Protein AF-A0A0E3QLU7-F1 (afdb_monomer)

Sequence (91 aa):
MSLLTADFQVFEKKLSSVIDSARSLEEIEAWIRSQQGVESVQLADYLMKSNPPQREFFVEFCMQDGSKIKKVINIFELGNQQFKFHELRDE

Structure (mmCIF, N/CA/C/O backbone):
data_AF-A0A0E3QLU7-F1
#
_entry.id   AF-A0A0E3QLU7-F1
#
loop_
_atom_site.group_PDB
_atom_site.id
_atom_site.type_symbol
_atom_site.label_atom_id
_atom_site.label_alt_id
_atom_site.label_comp_id
_atom_site.label_asym_id
_atom_site.label_entity_id
_atom_site.label_seq_id
_atom_site.pdbx_PDB_ins_code
_atom_site.Cartn_x
_atom_site.Cartn_y
_atom_site.Cartn_z
_atom_site.occupancy
_atom_site.B_iso_or_equiv
_atom_site.auth_seq_id
_atom_site.auth_comp_id
_atom_site.auth_asym_id
_atom_site.auth_atom_id
_atom_site.pdbx_PDB_model_num
ATOM 1 N N . MET A 1 1 ? -24.930 7.228 4.885 1.00 36.75 1 MET A N 1
ATOM 2 C CA . MET A 1 1 ? -23.573 7.217 4.303 1.00 36.75 1 MET A CA 1
ATOM 3 C C . MET A 1 1 ? -22.624 6.954 5.455 1.00 36.75 1 MET A C 1
ATOM 5 O O . MET A 1 1 ? -22.520 7.809 6.323 1.00 36.75 1 MET A O 1
ATOM 9 N N . SER A 1 2 ? -22.083 5.740 5.556 1.00 35.84 2 SER A N 1
ATOM 10 C CA . SER A 1 2 ? -21.147 5.392 6.631 1.00 35.84 2 SER A CA 1
ATOM 11 C C . SER A 1 2 ? -19.886 6.243 6.472 1.00 35.84 2 SER A C 1
ATOM 13 O O . SER A 1 2 ? -19.382 6.347 5.354 1.00 35.84 2 SER A O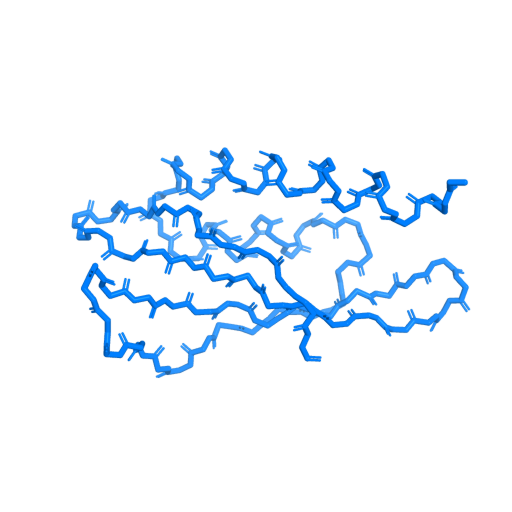 1
ATOM 15 N N . LEU A 1 3 ? -19.407 6.861 7.555 1.00 48.00 3 LEU A N 1
ATOM 16 C CA . LEU A 1 3 ? -18.178 7.672 7.576 1.00 48.00 3 LEU A CA 1
ATOM 17 C C . LEU A 1 3 ? -17.009 6.923 6.902 1.00 48.00 3 LEU A C 1
ATOM 19 O O . LEU A 1 3 ? -16.316 7.480 6.057 1.00 48.00 3 LEU A O 1
ATOM 23 N N . LEU A 1 4 ? -16.948 5.605 7.115 1.00 58.09 4 LEU A N 1
ATOM 24 C CA . LEU A 1 4 ? -15.958 4.686 6.550 1.00 58.09 4 LEU A CA 1
ATOM 25 C C . LEU A 1 4 ? -15.818 4.771 5.022 1.00 58.09 4 LEU A C 1
ATOM 27 O O . LEU A 1 4 ? -14.708 4.794 4.503 1.00 58.09 4 LEU A O 1
ATOM 31 N N . THR A 1 5 ? -16.920 4.824 4.268 1.00 58.88 5 THR A N 1
ATOM 32 C CA . THR A 1 5 ? -16.845 4.787 2.796 1.00 58.88 5 THR A CA 1
ATOM 33 C C . THR A 1 5 ? -16.274 6.086 2.227 1.00 58.88 5 THR A C 1
ATOM 35 O O . THR A 1 5 ? -15.554 6.058 1.231 1.00 58.88 5 THR A O 1
ATOM 38 N N . ALA A 1 6 ? -16.574 7.221 2.864 1.00 60.09 6 ALA A N 1
ATOM 39 C CA . ALA A 1 6 ? -16.035 8.517 2.466 1.00 60.09 6 ALA A CA 1
ATOM 40 C C . ALA A 1 6 ? -14.543 8.634 2.824 1.00 60.09 6 ALA A C 1
ATOM 42 O O . ALA A 1 6 ? -13.760 9.118 2.006 1.00 60.09 6 ALA A O 1
ATOM 43 N N . ASP A 1 7 ? -14.144 8.127 3.994 1.00 76.75 7 ASP A N 1
ATOM 44 C CA . ASP A 1 7 ? -12.748 8.122 4.441 1.00 76.75 7 ASP A CA 1
ATOM 45 C C . ASP A 1 7 ? -11.857 7.257 3.535 1.00 76.75 7 ASP A C 1
ATOM 47 O O . ASP A 1 7 ? -10.790 7.708 3.108 1.00 76.75 7 ASP A O 1
ATOM 51 N N . PHE A 1 8 ? -12.321 6.067 3.131 1.00 82.94 8 PHE A N 1
ATOM 52 C CA . PHE A 1 8 ? -11.554 5.208 2.222 1.00 82.94 8 PHE A CA 1
ATOM 53 C C . PHE A 1 8 ? -11.454 5.760 0.798 1.00 82.94 8 PHE A C 1
ATOM 55 O O . PHE A 1 8 ? -10.399 5.635 0.189 1.00 82.94 8 PHE A O 1
ATOM 62 N N . GLN A 1 9 ? -12.482 6.435 0.275 1.00 85.19 9 GLN A N 1
ATOM 63 C CA . GLN A 1 9 ? -12.381 7.093 -1.036 1.00 85.19 9 GLN A CA 1
ATOM 64 C C . GLN A 1 9 ? -11.358 8.238 -1.037 1.00 85.19 9 GLN A C 1
ATOM 66 O O . GLN A 1 9 ? -10.669 8.468 -2.033 1.00 85.19 9 GLN A O 1
ATOM 71 N N . VAL A 1 10 ? -11.256 8.987 0.066 1.00 88.44 10 VAL A N 1
ATOM 72 C CA . VAL A 1 10 ? -10.240 10.039 0.216 1.00 88.44 10 VAL A CA 1
ATOM 73 C C . VAL A 1 10 ? -8.851 9.424 0.362 1.00 88.44 10 VAL A C 1
ATOM 75 O O . VAL A 1 10 ? -7.907 9.911 -0.265 1.00 88.44 10 VAL A O 1
ATOM 78 N N . PHE A 1 11 ? -8.727 8.359 1.156 1.00 89.00 11 PHE A N 1
ATOM 79 C CA . PHE A 1 11 ? -7.493 7.591 1.281 1.00 89.00 11 PHE A CA 1
ATOM 80 C C . PHE A 1 11 ? -7.033 7.063 -0.082 1.00 89.00 11 PHE A C 1
ATOM 82 O O . PHE A 1 11 ? -5.902 7.330 -0.468 1.00 89.00 11 PHE A O 1
ATOM 89 N N . GLU A 1 12 ? -7.914 6.421 -0.849 1.00 92.00 12 GLU A N 1
ATOM 90 C CA . GLU A 1 12 ? -7.619 5.850 -2.167 1.00 92.00 12 GLU A CA 1
ATOM 91 C C . GLU A 1 12 ? -7.126 6.913 -3.158 1.00 92.00 12 GLU A C 1
ATOM 93 O O . GLU A 1 12 ? -6.107 6.728 -3.822 1.00 92.00 12 GLU A O 1
ATOM 98 N N . LYS A 1 13 ? -7.779 8.082 -3.204 1.00 91.25 13 LYS A N 1
ATOM 99 C CA . LYS A 1 13 ? -7.336 9.197 -4.058 1.00 91.25 13 LYS A CA 1
ATOM 100 C C . LYS A 1 13 ? -5.936 9.693 -3.699 1.00 91.25 13 LYS A C 1
ATOM 102 O O . LYS A 1 13 ? -5.134 9.963 -4.591 1.00 91.25 13 LYS A O 1
ATOM 107 N N . LYS A 1 14 ? -5.637 9.836 -2.403 1.00 93.88 14 LYS A N 1
ATOM 108 C CA . LYS A 1 14 ? -4.303 10.254 -1.941 1.00 93.88 14 LYS A CA 1
ATOM 109 C C . LYS A 1 14 ? -3.263 9.174 -2.221 1.00 93.88 14 LYS A C 1
ATOM 111 O O . LYS A 1 14 ? -2.187 9.490 -2.717 1.00 93.88 14 LYS A O 1
ATOM 116 N N . LEU A 1 15 ? -3.615 7.921 -1.951 1.00 94.75 15 LEU A N 1
ATOM 117 C CA . LEU A 1 15 ? -2.782 6.751 -2.179 1.00 94.75 15 LEU A CA 1
ATOM 118 C C . LEU A 1 15 ? -2.385 6.641 -3.654 1.00 94.75 15 LEU A C 1
ATOM 120 O O . LEU A 1 15 ? -1.203 6.490 -3.944 1.00 94.75 15 LEU A O 1
ATOM 124 N N . SER A 1 16 ? -3.335 6.808 -4.579 1.00 95.25 16 SER A N 1
ATOM 125 C CA . SER A 1 16 ? -3.051 6.819 -6.018 1.00 95.25 16 SER A CA 1
ATOM 126 C C . SER A 1 16 ? -2.018 7.881 -6.389 1.00 95.25 16 SER A C 1
ATOM 128 O O . SER A 1 16 ? -1.042 7.567 -7.062 1.00 95.25 16 SER A O 1
ATOM 130 N N . SER A 1 17 ? -2.170 9.113 -5.893 1.00 94.81 17 SER A N 1
ATOM 131 C CA . SER A 1 17 ? -1.202 10.183 -6.163 1.00 94.81 17 SER A CA 1
ATOM 132 C C . SER A 1 17 ? 0.182 9.904 -5.569 1.00 94.81 17 SER A C 1
ATOM 134 O O . SER A 1 17 ? 1.188 10.309 -6.150 1.00 94.81 17 SER A O 1
ATOM 136 N N . VAL A 1 18 ? 0.247 9.265 -4.400 1.00 95.50 18 VAL A N 1
ATOM 137 C CA . VAL A 1 18 ? 1.518 8.923 -3.753 1.00 95.50 18 VAL A CA 1
ATOM 138 C C . VAL A 1 18 ? 2.223 7.818 -4.519 1.00 95.50 18 VAL A C 1
ATOM 140 O O . VAL A 1 18 ? 3.390 7.984 -4.847 1.00 95.50 18 VAL A O 1
ATOM 143 N N . ILE A 1 19 ? 1.520 6.739 -4.868 1.00 95.88 19 ILE A N 1
ATOM 144 C CA . ILE A 1 19 ? 2.097 5.621 -5.624 1.00 95.88 19 ILE A CA 1
ATOM 145 C C . ILE A 1 19 ? 2.635 6.100 -6.971 1.00 95.88 19 ILE A C 1
ATOM 147 O O . ILE A 1 19 ? 3.771 5.787 -7.309 1.00 95.88 19 ILE A O 1
ATOM 151 N N . ASP A 1 20 ? 1.864 6.911 -7.696 1.00 93.00 20 ASP A N 1
ATOM 152 C CA . ASP A 1 20 ? 2.251 7.402 -9.022 1.00 93.00 20 ASP A CA 1
ATOM 153 C C . ASP A 1 20 ? 3.482 8.338 -8.985 1.00 93.00 20 ASP A C 1
ATOM 155 O O . ASP A 1 20 ? 4.095 8.600 -10.021 1.00 93.00 20 ASP A O 1
ATOM 159 N N . SER A 1 21 ? 3.855 8.855 -7.806 1.00 93.88 21 SER A N 1
ATOM 160 C CA . SER A 1 21 ? 5.016 9.741 -7.610 1.00 93.88 21 SER A CA 1
ATOM 161 C C . SER A 1 21 ? 6.156 9.128 -6.787 1.00 93.88 21 SER A C 1
ATOM 163 O O . SER A 1 21 ? 7.234 9.727 -6.704 1.00 93.88 21 SER A O 1
ATOM 165 N N . ALA A 1 22 ? 5.939 7.953 -6.194 1.00 94.81 22 ALA A N 1
ATOM 166 C CA . ALA A 1 22 ? 6.915 7.274 -5.356 1.00 94.81 22 ALA A CA 1
ATOM 167 C C . ALA A 1 22 ? 8.088 6.741 -6.185 1.00 94.81 22 ALA A C 1
ATOM 169 O O . ALA A 1 22 ? 7.923 6.318 -7.328 1.00 94.81 22 ALA A O 1
ATOM 170 N N . ARG A 1 23 ? 9.284 6.733 -5.590 1.00 92.75 23 ARG A N 1
ATOM 171 C CA . ARG A 1 23 ? 10.524 6.241 -6.211 1.00 92.75 23 ARG A CA 1
ATOM 172 C C . ARG A 1 23 ? 10.977 4.908 -5.627 1.00 92.75 23 ARG A C 1
ATOM 174 O O . ARG A 1 23 ? 11.898 4.284 -6.155 1.00 92.75 23 ARG A O 1
ATOM 181 N N . SER A 1 24 ? 10.343 4.441 -4.556 1.00 94.19 24 SER A N 1
ATOM 182 C CA . SER A 1 24 ? 10.564 3.104 -4.012 1.00 94.19 24 SER A CA 1
ATOM 183 C C . SER A 1 24 ? 9.319 2.544 -3.326 1.00 94.19 24 SER A C 1
ATOM 185 O O . SER A 1 24 ? 8.415 3.275 -2.922 1.00 94.19 24 SER A O 1
ATOM 187 N N . LEU A 1 25 ? 9.302 1.220 -3.157 1.00 93.81 25 LEU A N 1
ATOM 188 C CA . LEU A 1 25 ? 8.288 0.533 -2.353 1.00 93.81 25 LEU A CA 1
ATOM 189 C C . LEU A 1 25 ? 8.340 0.980 -0.886 1.00 93.81 25 LEU A C 1
ATOM 191 O O . LEU A 1 25 ? 7.299 1.082 -0.247 1.00 93.81 25 LEU A O 1
ATOM 195 N N . GLU A 1 26 ? 9.532 1.303 -0.379 1.00 94.75 26 GLU A N 1
ATOM 196 C CA . GLU A 1 26 ? 9.735 1.809 0.983 1.00 94.75 26 GLU A CA 1
ATOM 197 C C . GLU A 1 26 ? 9.060 3.172 1.193 1.00 94.75 26 GLU A C 1
ATOM 199 O O . GLU A 1 26 ? 8.486 3.408 2.253 1.00 94.75 26 GLU A O 1
ATOM 204 N N . GLU A 1 27 ? 9.073 4.062 0.190 1.00 95.62 27 GLU A N 1
ATOM 205 C CA . GLU A 1 27 ? 8.355 5.343 0.262 1.00 95.62 27 GLU A CA 1
ATOM 206 C C . GLU A 1 27 ? 6.836 5.141 0.319 1.00 95.62 27 GLU A C 1
ATOM 208 O O . GLU A 1 27 ? 6.155 5.790 1.117 1.00 95.62 27 GLU A O 1
ATOM 213 N N . ILE A 1 28 ? 6.310 4.213 -0.488 1.00 96.00 28 ILE A N 1
ATOM 214 C CA . ILE A 1 28 ? 4.886 3.852 -0.472 1.00 96.00 28 ILE A CA 1
ATOM 215 C C . ILE A 1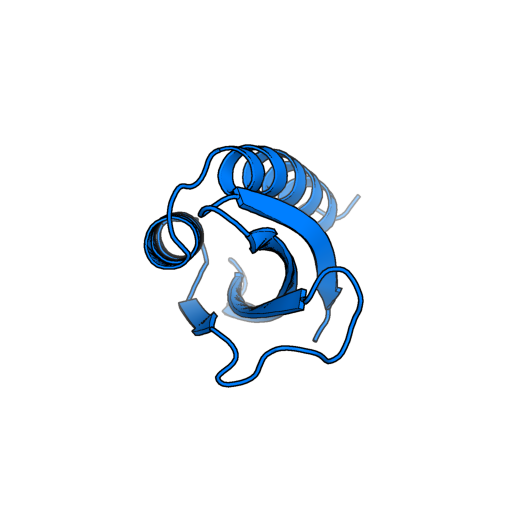 28 ? 4.519 3.273 0.899 1.00 96.00 28 ILE A C 1
ATOM 217 O O . ILE A 1 28 ? 3.554 3.717 1.521 1.00 96.00 28 ILE A O 1
ATOM 221 N N . GLU A 1 29 ? 5.312 2.327 1.405 1.00 96.69 29 GLU A N 1
ATOM 222 C CA . GLU A 1 29 ? 5.092 1.691 2.703 1.00 96.69 29 GLU A CA 1
ATOM 223 C C . GLU A 1 29 ? 5.118 2.705 3.850 1.00 96.69 29 GLU A C 1
ATOM 225 O O . GLU A 1 29 ? 4.214 2.722 4.688 1.00 96.69 29 GLU A O 1
ATOM 230 N N . ALA A 1 30 ? 6.128 3.579 3.878 1.00 96.50 30 ALA A N 1
ATOM 231 C CA . ALA A 1 30 ? 6.266 4.613 4.896 1.00 96.50 30 ALA A CA 1
ATOM 232 C C . ALA A 1 30 ? 5.066 5.568 4.886 1.00 96.50 30 ALA A C 1
ATOM 234 O O . ALA A 1 30 ? 4.537 5.910 5.948 1.00 96.50 30 ALA A O 1
ATOM 235 N N . TRP A 1 31 ? 4.589 5.955 3.698 1.00 96.12 31 TRP A N 1
ATOM 236 C CA . TRP A 1 31 ? 3.390 6.774 3.583 1.00 96.12 31 TRP A CA 1
ATOM 237 C C . TRP A 1 31 ? 2.154 6.056 4.130 1.00 96.12 31 TRP A C 1
ATOM 239 O O . TRP A 1 31 ? 1.440 6.650 4.942 1.00 96.12 31 TRP A O 1
ATOM 249 N N . ILE A 1 32 ? 1.922 4.790 3.761 1.00 95.69 32 ILE A N 1
ATOM 250 C CA . ILE A 1 32 ? 0.791 4.002 4.277 1.00 95.69 32 ILE A CA 1
ATOM 251 C C . ILE A 1 32 ? 0.863 3.925 5.808 1.00 95.69 32 ILE A C 1
ATOM 253 O O . ILE A 1 32 ? -0.111 4.259 6.478 1.00 95.69 32 ILE A O 1
ATOM 257 N N . ARG A 1 33 ? 2.024 3.575 6.378 1.00 95.44 33 ARG A N 1
ATOM 258 C CA . ARG A 1 33 ? 2.225 3.478 7.838 1.00 95.44 33 ARG A CA 1
ATOM 259 C C . ARG A 1 33 ? 1.980 4.793 8.578 1.00 95.44 33 ARG A C 1
ATOM 261 O O . ARG A 1 33 ? 1.613 4.768 9.746 1.00 95.44 33 ARG A O 1
ATOM 268 N N . SER A 1 34 ? 2.190 5.934 7.922 1.00 93.69 34 SER A N 1
ATOM 269 C CA . SER A 1 34 ? 1.933 7.254 8.514 1.00 93.69 34 SER A CA 1
ATOM 270 C C . SER A 1 34 ? 0.454 7.651 8.550 1.00 93.69 34 SER A C 1
ATOM 272 O O . SER A 1 34 ? 0.114 8.661 9.170 1.00 93.69 34 SER A O 1
ATOM 274 N N . GLN A 1 35 ? -0.433 6.896 7.890 1.00 91.62 35 GLN A N 1
ATOM 275 C CA . GLN A 1 35 ? -1.856 7.212 7.890 1.00 91.62 35 GLN A CA 1
ATOM 276 C C . GLN A 1 35 ? -2.489 6.867 9.240 1.00 91.62 35 GLN A C 1
ATOM 278 O O . GLN A 1 35 ? -2.185 5.854 9.871 1.00 91.62 35 GLN A O 1
ATOM 283 N N . GLN A 1 36 ? -3.401 7.728 9.687 1.00 87.94 36 GLN A N 1
ATOM 284 C CA . GLN A 1 36 ? -4.104 7.524 10.946 1.00 87.94 36 GLN A CA 1
ATOM 285 C C . GLN A 1 36 ? -4.921 6.228 10.903 1.00 87.94 36 GLN A C 1
ATOM 287 O O . GLN A 1 36 ? -5.635 5.962 9.939 1.00 87.94 36 GLN A O 1
ATOM 292 N N . GLY A 1 37 ? -4.834 5.450 11.980 1.00 88.06 37 GLY A N 1
ATOM 293 C CA . GLY A 1 37 ? -5.564 4.194 12.116 1.00 88.06 37 GLY A CA 1
ATOM 294 C C . GLY A 1 37 ? -4.871 2.999 11.469 1.00 88.06 37 GLY A C 1
ATOM 295 O O . GLY A 1 37 ? -5.354 1.895 11.657 1.00 88.06 37 GLY A O 1
ATOM 296 N N . VAL A 1 38 ? -3.745 3.159 10.765 1.00 92.25 38 VAL A N 1
ATOM 297 C CA . VAL A 1 38 ? -2.966 2.008 10.286 1.00 92.25 38 VAL A CA 1
ATOM 298 C C . VAL A 1 38 ? -2.243 1.353 11.461 1.00 92.25 38 VAL A C 1
ATOM 300 O O . VAL A 1 38 ? -1.423 1.979 12.129 1.00 92.25 38 VAL A O 1
ATOM 303 N N . GLU A 1 39 ? -2.556 0.085 11.712 1.00 93.44 39 GLU A N 1
ATOM 304 C CA . GLU A 1 39 ? -1.934 -0.727 12.760 1.00 93.44 39 GLU A CA 1
ATOM 305 C C . GLU A 1 39 ? -0.760 -1.538 12.202 1.00 93.44 39 GLU A C 1
ATOM 307 O O . GLU A 1 39 ? 0.302 -1.619 12.822 1.00 93.44 39 GLU A O 1
ATOM 312 N N . SER A 1 40 ? -0.920 -2.108 11.005 1.00 95.25 40 SER A N 1
ATOM 313 C CA . SER A 1 40 ? 0.143 -2.859 10.342 1.00 95.25 40 SER A CA 1
ATOM 314 C C . SER A 1 40 ? 0.117 -2.696 8.827 1.00 95.25 40 SER A C 1
ATOM 316 O O . SER A 1 40 ? -0.924 -2.452 8.218 1.00 95.25 40 SER A O 1
ATOM 318 N N . VAL A 1 41 ? 1.304 -2.817 8.233 1.00 96.56 41 VAL A N 1
ATOM 319 C CA . VAL A 1 41 ? 1.527 -2.857 6.786 1.00 96.56 41 VAL A CA 1
ATOM 320 C C . VAL A 1 41 ? 2.503 -3.990 6.515 1.00 96.56 41 VAL A C 1
ATOM 322 O O . VAL A 1 41 ? 3.528 -4.093 7.196 1.00 96.56 41 VAL A O 1
ATOM 325 N N . GLN A 1 42 ? 2.198 -4.826 5.533 1.00 96.44 42 GLN A N 1
ATOM 326 C CA . GLN A 1 42 ? 3.071 -5.892 5.069 1.00 96.44 42 GLN A CA 1
ATOM 327 C C . GLN A 1 42 ? 3.129 -5.869 3.546 1.00 96.44 42 GLN A C 1
ATOM 329 O O . GLN A 1 42 ? 2.104 -5.975 2.877 1.00 96.44 42 GLN A O 1
ATOM 334 N N . LEU A 1 43 ? 4.335 -5.756 2.998 1.00 95.50 43 LEU A N 1
ATOM 335 C CA . LEU A 1 43 ? 4.571 -5.962 1.576 1.00 95.50 43 LEU A CA 1
ATOM 336 C C . LEU A 1 43 ? 4.542 -7.461 1.263 1.00 95.50 43 LEU A C 1
ATOM 338 O O . LEU A 1 43 ? 5.127 -8.262 1.989 1.00 95.50 43 LEU A O 1
ATOM 342 N N . ALA A 1 44 ? 3.882 -7.841 0.176 1.00 93.12 44 ALA A N 1
ATOM 343 C CA . ALA A 1 44 ? 3.901 -9.209 -0.307 1.00 93.12 44 ALA A CA 1
ATOM 344 C C . ALA A 1 44 ? 5.326 -9.636 -0.702 1.00 93.12 44 ALA A C 1
ATOM 346 O O . ALA A 1 44 ? 5.976 -9.007 -1.542 1.00 93.12 44 ALA A O 1
ATOM 347 N N . ASP A 1 45 ? 5.765 -10.783 -0.178 1.00 90.44 45 ASP A N 1
ATOM 348 C CA . ASP A 1 45 ? 7.061 -11.399 -0.512 1.00 90.44 45 ASP A CA 1
ATOM 349 C C . ASP A 1 45 ? 7.105 -11.987 -1.934 1.00 90.44 45 ASP A C 1
ATOM 351 O O . ASP A 1 45 ? 8.103 -12.564 -2.368 1.00 90.44 45 ASP A O 1
ATOM 355 N N . TYR A 1 46 ? 6.014 -11.845 -2.685 1.00 86.38 46 TYR A N 1
ATOM 356 C CA . TYR A 1 46 ? 5.870 -12.327 -4.045 1.00 86.38 46 TYR A CA 1
ATOM 357 C C . TYR A 1 46 ? 5.546 -11.185 -5.011 1.00 86.38 46 TYR A C 1
ATOM 359 O O . TYR A 1 46 ? 5.051 -10.124 -4.636 1.00 86.38 46 TYR A O 1
ATOM 367 N N . LEU A 1 47 ? 5.833 -11.435 -6.286 1.00 88.62 47 LEU A N 1
ATOM 368 C CA . LEU A 1 47 ? 5.403 -10.613 -7.409 1.00 88.62 47 LEU A CA 1
ATOM 369 C C . LEU A 1 47 ? 4.386 -11.426 -8.210 1.00 88.62 47 LEU A C 1
ATOM 371 O O . LEU A 1 47 ? 4.668 -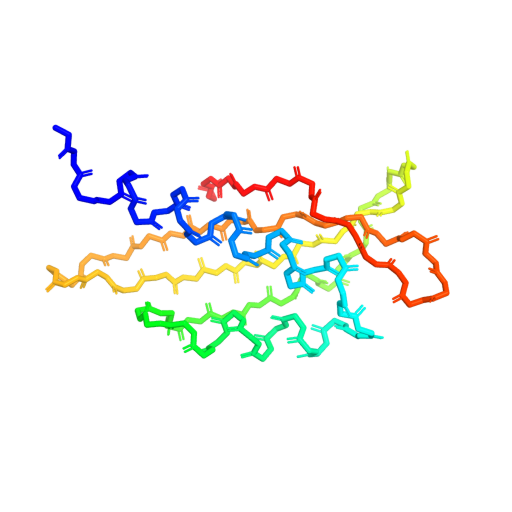12.560 -8.612 1.00 88.62 47 LEU A O 1
ATOM 375 N N . MET A 1 48 ? 3.193 -10.882 -8.427 1.00 89.56 48 MET A N 1
ATOM 376 C CA . MET A 1 48 ? 2.157 -11.570 -9.191 1.00 89.56 48 MET A CA 1
ATOM 377 C C . MET A 1 48 ? 2.578 -11.679 -10.655 1.00 89.56 48 MET A C 1
ATOM 379 O O . MET A 1 48 ? 2.978 -10.692 -11.279 1.00 89.56 48 MET A O 1
ATOM 383 N N . LYS A 1 49 ? 2.419 -12.878 -11.229 1.00 86.31 49 LYS A N 1
ATOM 384 C CA . LYS A 1 49 ? 2.667 -13.161 -12.651 1.00 86.31 49 LYS A CA 1
ATOM 385 C C . LYS A 1 49 ? 1.585 -12.516 -13.525 1.00 86.31 49 LYS A C 1
ATOM 387 O O . LYS A 1 49 ? 0.685 -13.187 -14.019 1.00 86.31 49 LYS A O 1
ATOM 392 N N . SER A 1 50 ? 1.678 -11.205 -13.684 1.00 88.62 50 SER A N 1
ATOM 393 C CA . SER A 1 50 ? 0.813 -10.358 -14.504 1.00 88.62 50 SER A CA 1
ATOM 394 C C . SER A 1 50 ? 1.669 -9.484 -15.425 1.00 88.62 50 SER A C 1
ATOM 396 O O . SER A 1 50 ? 2.892 -9.435 -15.279 1.00 88.62 50 SER A O 1
ATOM 398 N N . ASN A 1 51 ? 1.046 -8.848 -16.419 1.00 86.75 51 ASN A N 1
ATOM 399 C CA . ASN A 1 51 ? 1.724 -7.919 -17.319 1.00 86.75 51 ASN A CA 1
ATOM 400 C C . ASN A 1 51 ? 0.928 -6.601 -17.408 1.00 86.75 51 ASN A C 1
ATOM 402 O O . ASN A 1 51 ? -0.139 -6.609 -18.027 1.00 86.75 51 ASN A O 1
ATOM 406 N N . PRO A 1 52 ? 1.414 -5.491 -16.820 1.00 90.06 52 PRO A N 1
ATOM 407 C CA . PRO A 1 52 ? 2.676 -5.369 -16.076 1.00 90.06 52 PRO A CA 1
ATOM 408 C C . PRO A 1 52 ? 2.650 -6.132 -14.735 1.00 90.06 52 PRO A C 1
ATOM 410 O O . PRO A 1 52 ? 1.558 -6.436 -14.249 1.00 90.06 52 PRO A O 1
ATOM 413 N N . PRO A 1 53 ? 3.820 -6.469 -14.151 1.00 93.12 53 PRO A N 1
ATOM 414 C CA . PRO A 1 53 ? 3.895 -7.150 -12.861 1.00 93.12 53 PRO A CA 1
ATOM 415 C C . PRO A 1 53 ? 3.169 -6.377 -11.760 1.00 93.12 53 PRO A C 1
ATOM 417 O O . PRO A 1 53 ? 3.183 -5.146 -11.753 1.00 93.12 53 PRO A O 1
ATOM 420 N N . GLN A 1 54 ? 2.562 -7.102 -10.822 1.00 95.00 54 GLN A N 1
ATOM 421 C CA . GLN A 1 54 ? 1.813 -6.517 -9.710 1.00 95.00 54 GLN A CA 1
ATOM 422 C C . GLN A 1 54 ? 2.380 -6.957 -8.371 1.00 95.00 54 GLN A C 1
ATOM 424 O O . GLN A 1 54 ? 2.850 -8.090 -8.225 1.00 95.00 54 GLN A O 1
ATOM 429 N N . ARG A 1 55 ? 2.267 -6.073 -7.385 1.00 94.75 55 ARG A N 1
ATOM 430 C CA . ARG A 1 55 ? 2.654 -6.321 -6.001 1.00 94.75 55 ARG A CA 1
ATOM 431 C C . ARG A 1 55 ? 1.589 -5.781 -5.057 1.00 94.75 55 ARG A C 1
ATOM 433 O O . ARG A 1 55 ? 0.841 -4.870 -5.407 1.00 94.75 55 ARG A O 1
ATOM 440 N N . GLU A 1 56 ? 1.511 -6.374 -3.873 1.00 96.44 56 GLU A N 1
ATOM 441 C CA . GLU A 1 56 ? 0.447 -6.102 -2.911 1.00 96.44 56 GLU A CA 1
ATOM 442 C C . GLU A 1 56 ? 1.011 -5.624 -1.575 1.00 96.44 56 GLU A C 1
ATOM 444 O O . GLU A 1 56 ? 2.018 -6.149 -1.100 1.00 96.44 56 GLU A O 1
ATOM 449 N N . PHE A 1 57 ? 0.338 -4.652 -0.962 1.00 96.81 57 PHE A N 1
ATOM 450 C CA . PHE A 1 57 ? 0.484 -4.329 0.453 1.00 96.81 57 PHE A CA 1
ATOM 451 C C . PHE A 1 57 ? -0.772 -4.778 1.194 1.00 96.81 57 PHE A C 1
ATOM 453 O O . PHE A 1 57 ? -1.878 -4.349 0.863 1.00 96.81 57 PHE A O 1
ATOM 460 N N . PHE A 1 58 ? -0.593 -5.597 2.222 1.00 96.62 58 PHE A N 1
ATOM 461 C CA . PHE A 1 58 ? -1.629 -5.943 3.185 1.00 96.62 58 PHE A CA 1
ATOM 462 C C . PHE A 1 58 ? -1.615 -4.901 4.297 1.00 96.62 58 PHE A C 1
ATOM 464 O O . PHE A 1 58 ? -0.574 -4.662 4.913 1.00 96.62 58 PHE A O 1
ATOM 471 N N . VAL A 1 59 ? -2.749 -4.246 4.525 1.00 96.00 59 VAL A N 1
ATOM 472 C CA . VAL A 1 59 ? -2.877 -3.144 5.481 1.00 96.00 59 VAL A CA 1
ATOM 473 C C . VAL A 1 59 ? -4.002 -3.449 6.453 1.00 96.00 59 VAL A C 1
ATOM 475 O O . VAL A 1 59 ? -5.139 -3.673 6.040 1.00 96.00 59 VAL A O 1
ATOM 478 N N . GLU A 1 60 ? -3.699 -3.418 7.746 1.00 95.62 60 GLU A N 1
ATOM 479 C CA . GLU A 1 60 ? -4.700 -3.507 8.806 1.00 95.62 60 GLU A CA 1
ATOM 480 C C . GLU A 1 60 ? -4.949 -2.122 9.402 1.00 95.62 60 GLU A C 1
ATOM 482 O O . GLU A 1 60 ? -4.018 -1.438 9.835 1.00 95.62 60 GLU A O 1
ATOM 487 N N . PHE A 1 61 ? -6.218 -1.726 9.437 1.00 91.94 61 PHE A N 1
ATOM 488 C CA . PHE A 1 61 ? -6.700 -0.499 10.049 1.00 91.94 61 PHE A CA 1
ATOM 489 C C . PHE A 1 61 ? -7.430 -0.812 11.355 1.00 91.94 61 PHE A C 1
ATOM 491 O O . PHE A 1 61 ? -8.320 -1.662 11.377 1.00 91.94 61 PHE A O 1
ATOM 498 N N . CYS A 1 62 ? -7.109 -0.077 12.412 1.00 90.50 62 CYS A N 1
ATOM 499 C CA . CYS A 1 62 ? -7.857 -0.031 13.657 1.00 90.50 62 CYS A CA 1
ATOM 500 C C . CYS A 1 62 ? -8.804 1.174 13.640 1.00 90.50 62 CYS A C 1
ATOM 502 O O . CYS A 1 62 ? -8.389 2.330 13.508 1.00 90.50 62 CYS A O 1
ATOM 504 N N . MET A 1 63 ? -10.096 0.887 13.742 1.00 86.06 63 MET A N 1
ATOM 505 C CA . MET A 1 63 ? -11.167 1.873 13.724 1.00 86.06 63 MET A CA 1
ATOM 506 C C . MET A 1 63 ? -11.373 2.500 15.102 1.00 86.06 63 MET A C 1
ATOM 508 O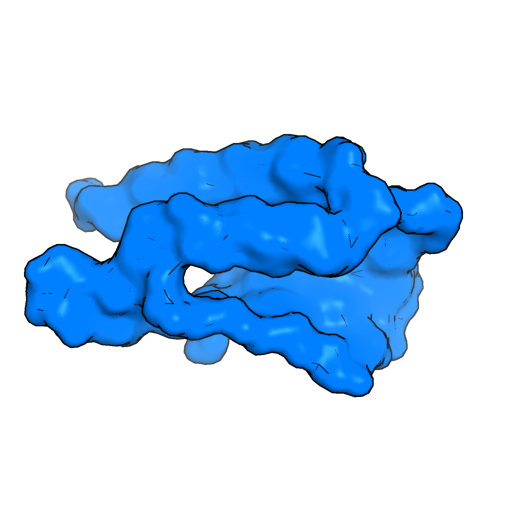 O . MET A 1 63 ? -10.935 1.983 16.128 1.00 86.06 63 MET A O 1
ATOM 512 N N . GLN A 1 64 ? -12.091 3.623 15.141 1.00 83.31 64 GLN A N 1
ATOM 513 C CA . GLN A 1 64 ? -12.378 4.335 16.393 1.00 83.31 64 GLN A CA 1
ATOM 514 C C . GLN A 1 64 ? -13.195 3.504 17.394 1.00 83.31 64 GLN A C 1
ATOM 516 O O . GLN A 1 64 ? -13.100 3.733 18.597 1.00 83.31 64 GLN A O 1
ATOM 521 N N . ASP A 1 65 ? -13.986 2.546 16.910 1.00 85.50 65 ASP A N 1
ATOM 522 C CA . ASP A 1 65 ? -14.750 1.603 17.732 1.00 85.50 65 ASP A CA 1
ATOM 523 C C . ASP A 1 65 ? -13.928 0.373 18.168 1.00 85.50 65 ASP A C 1
ATOM 525 O O . ASP A 1 65 ? -14.458 -0.523 18.823 1.00 85.50 65 ASP A O 1
ATOM 529 N N . GLY A 1 66 ? -12.637 0.327 17.821 1.00 85.38 66 GLY A N 1
ATOM 530 C CA . GLY A 1 66 ? -11.731 -0.787 18.093 1.00 85.38 66 GLY A CA 1
ATOM 531 C C . GLY A 1 66 ? -11.868 -1.962 17.122 1.00 85.38 66 GLY A C 1
ATOM 532 O O . GLY A 1 66 ? -11.173 -2.966 17.291 1.00 85.38 66 GLY A O 1
ATOM 533 N N . SER A 1 67 ? -12.742 -1.872 16.112 1.00 88.06 67 SER A N 1
ATOM 534 C CA . SER A 1 67 ? -12.825 -2.885 15.061 1.00 88.06 67 SER A CA 1
ATOM 535 C C . SER A 1 67 ? -11.603 -2.837 14.142 1.00 88.06 67 SER A C 1
ATOM 537 O O . SER A 1 67 ? -10.984 -1.790 13.942 1.00 88.06 67 SER A O 1
ATOM 539 N N . LYS A 1 68 ? -11.248 -3.993 13.577 1.00 91.69 68 LYS A N 1
ATOM 540 C CA . LYS A 1 68 ? -10.135 -4.134 12.638 1.00 91.69 68 LYS A CA 1
ATOM 541 C C . LYS A 1 68 ? -10.663 -4.356 11.232 1.00 91.69 68 LYS A C 1
ATOM 543 O O . LYS A 1 68 ? -11.517 -5.218 11.028 1.00 91.69 68 LYS A O 1
ATOM 548 N N . ILE A 1 69 ? -10.141 -3.602 10.271 1.00 91.75 69 ILE A N 1
ATOM 549 C CA . ILE A 1 69 ? -10.457 -3.759 8.849 1.00 91.75 69 ILE A CA 1
ATOM 550 C C . ILE A 1 69 ? -9.167 -4.008 8.094 1.00 91.75 69 ILE A C 1
ATOM 552 O O . ILE A 1 69 ? -8.199 -3.270 8.251 1.00 91.75 69 ILE A O 1
ATOM 556 N N . LYS A 1 70 ? -9.173 -5.026 7.241 1.00 94.06 70 LYS A N 1
ATOM 557 C CA . LYS A 1 70 ? -8.034 -5.355 6.398 1.00 94.06 70 LYS A CA 1
ATOM 558 C C . LYS A 1 70 ? -8.306 -4.967 4.960 1.00 94.06 70 LYS A C 1
ATOM 560 O O . LYS A 1 70 ? -9.398 -5.193 4.442 1.00 94.06 70 LYS A O 1
ATOM 565 N N . LYS A 1 71 ? -7.306 -4.364 4.333 1.00 94.56 71 LYS A N 1
ATOM 566 C CA . LYS A 1 71 ? -7.333 -3.971 2.932 1.00 94.56 71 LYS A CA 1
ATOM 567 C C . LYS A 1 71 ? -6.079 -4.460 2.231 1.00 94.56 71 LYS A C 1
ATOM 569 O O . LYS A 1 71 ? -5.000 -4.498 2.819 1.00 94.56 71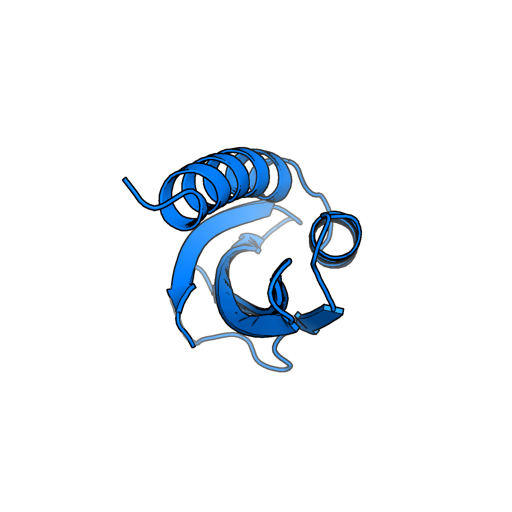 LYS A O 1
ATOM 574 N N . VAL A 1 72 ? -6.227 -4.744 0.948 1.00 95.69 72 VAL A N 1
ATOM 575 C CA . VAL A 1 72 ? -5.129 -5.029 0.034 1.00 95.69 72 VAL A CA 1
ATOM 576 C C . VAL A 1 72 ? -4.990 -3.853 -0.920 1.00 95.69 72 VAL A C 1
ATOM 578 O O . VAL A 1 72 ? -5.940 -3.492 -1.617 1.00 95.69 72 VAL A O 1
ATOM 581 N N . ILE A 1 73 ? -3.807 -3.248 -0.941 1.00 96.50 73 ILE A N 1
ATOM 582 C CA . ILE A 1 73 ? -3.414 -2.250 -1.937 1.00 96.50 73 ILE A CA 1
ATOM 583 C C . ILE A 1 73 ? -2.623 -2.978 -3.010 1.00 96.50 73 ILE A C 1
ATOM 585 O O . ILE A 1 73 ? -1.531 -3.473 -2.739 1.00 96.50 73 ILE A O 1
ATOM 589 N N . ASN A 1 74 ? -3.150 -3.020 -4.224 1.00 96.06 74 ASN A N 1
ATOM 590 C CA . ASN A 1 74 ? -2.458 -3.585 -5.368 1.00 96.06 74 ASN A CA 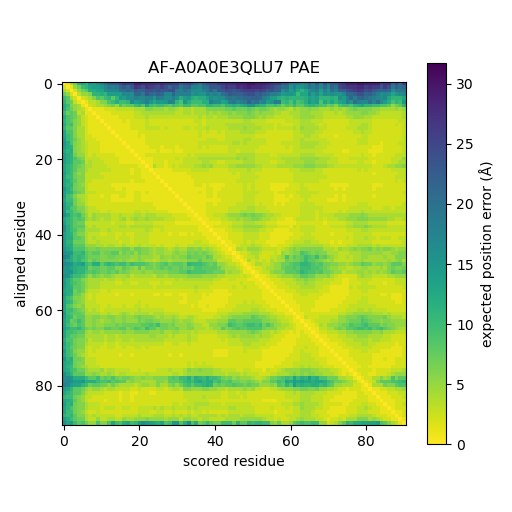1
ATOM 591 C C . ASN A 1 74 ? -1.849 -2.462 -6.215 1.00 96.06 74 ASN A C 1
ATOM 593 O O . ASN A 1 74 ? -2.491 -1.443 -6.502 1.00 96.06 74 ASN A O 1
ATOM 597 N N . ILE A 1 75 ? -0.596 -2.657 -6.614 1.00 96.25 75 ILE A N 1
ATOM 598 C CA . ILE A 1 75 ? 0.143 -1.731 -7.466 1.00 96.25 75 ILE A CA 1
ATOM 599 C C . ILE A 1 75 ? 0.768 -2.464 -8.643 1.00 96.25 75 ILE A C 1
ATOM 601 O O . ILE A 1 75 ? 1.173 -3.620 -8.529 1.00 96.25 75 ILE A O 1
ATOM 605 N N . PHE A 1 76 ? 0.914 -1.758 -9.757 1.00 95.44 76 PHE A N 1
ATOM 606 C CA . PHE A 1 76 ? 1.757 -2.183 -10.864 1.00 95.44 76 PHE A CA 1
ATOM 607 C C . PHE A 1 76 ? 3.197 -1.716 -10.656 1.00 95.44 76 PHE A C 1
ATOM 609 O O . PHE A 1 76 ? 3.432 -0.553 -10.326 1.00 95.44 76 PHE A O 1
ATOM 616 N N . GLU A 1 77 ? 4.156 -2.595 -10.936 1.00 92.38 77 GLU A N 1
ATOM 617 C CA . GLU A 1 77 ? 5.575 -2.265 -11.067 1.00 92.38 77 GLU A CA 1
ATOM 618 C C . GLU A 1 77 ? 5.911 -2.100 -12.554 1.00 92.38 77 GLU A C 1
ATOM 620 O O . GLU A 1 77 ? 6.059 -3.074 -13.293 1.00 92.38 77 GLU A O 1
ATOM 625 N N . LEU A 1 78 ? 6.015 -0.852 -13.013 1.00 90.62 78 LEU A N 1
ATOM 626 C CA . LEU A 1 78 ? 6.196 -0.518 -14.432 1.00 90.62 78 LEU A CA 1
ATOM 627 C C . LEU A 1 78 ? 7.670 -0.548 -14.879 1.00 90.62 78 LEU A C 1
ATOM 629 O O . LEU A 1 78 ? 7.968 -0.342 -16.056 1.00 90.62 78 LEU A O 1
ATOM 633 N N . GLY A 1 79 ? 8.594 -0.828 -13.956 1.00 83.81 79 GLY A N 1
ATOM 634 C CA . GLY A 1 79 ? 10.039 -0.743 -14.175 1.00 83.81 79 GLY A CA 1
ATOM 635 C C . GLY A 1 79 ? 10.581 0.675 -13.969 1.00 83.81 79 GLY A C 1
ATOM 636 O O . GLY A 1 79 ? 9.825 1.625 -13.796 1.00 83.81 79 GLY A O 1
ATOM 637 N N . ASN A 1 80 ? 11.911 0.825 -13.940 1.00 85.69 80 ASN A N 1
ATOM 638 C CA . ASN A 1 80 ? 12.592 2.111 -13.705 1.00 85.69 80 ASN A CA 1
ATOM 639 C C . ASN A 1 80 ? 12.072 2.882 -12.476 1.00 85.69 80 ASN A C 1
ATOM 641 O O . ASN A 1 80 ? 11.959 4.105 -12.524 1.00 85.69 80 ASN A O 1
ATOM 645 N N . GLN A 1 81 ? 11.741 2.160 -11.397 1.00 83.88 81 GLN A N 1
ATOM 646 C CA . GLN A 1 81 ? 11.189 2.736 -10.164 1.00 83.88 81 GLN A CA 1
ATOM 647 C C . GLN A 1 81 ? 9.867 3.496 -10.364 1.00 83.88 81 GLN A C 1
ATOM 649 O O . GLN A 1 81 ? 9.554 4.405 -9.604 1.00 83.88 81 GLN A O 1
ATOM 654 N N . GLN A 1 82 ? 9.093 3.133 -11.389 1.00 93.25 82 GLN A N 1
ATOM 655 C CA . GLN A 1 82 ? 7.754 3.661 -11.608 1.00 93.25 82 GLN A CA 1
ATOM 656 C C . GLN A 1 82 ? 6.715 2.671 -11.100 1.00 93.25 82 GLN A C 1
ATOM 658 O O . GLN A 1 82 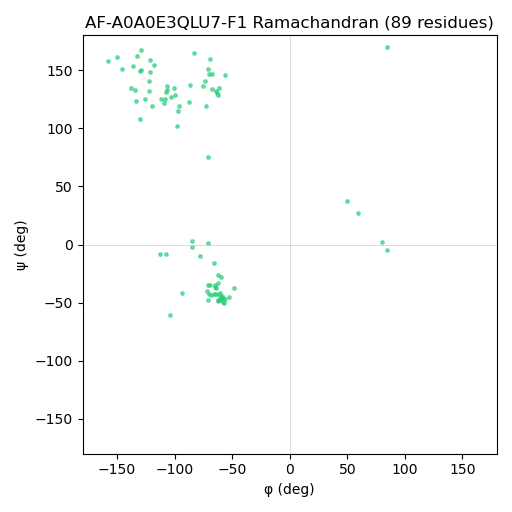? 6.714 1.492 -11.471 1.00 93.25 82 GLN A O 1
ATOM 663 N N . PHE A 1 83 ? 5.807 3.184 -10.281 1.00 95.25 83 PHE A N 1
ATOM 664 C CA . PHE A 1 83 ? 4.680 2.443 -9.746 1.00 95.25 83 PHE A CA 1
ATOM 665 C C . PHE A 1 83 ? 3.388 3.082 -10.227 1.00 95.25 83 PHE A C 1
ATOM 667 O O . PHE A 1 83 ? 3.348 4.267 -10.556 1.00 95.25 83 PHE A O 1
ATOM 674 N N . LYS A 1 84 ? 2.327 2.285 -10.287 1.00 95.88 84 LYS A N 1
ATOM 675 C CA . LYS A 1 84 ? 0.992 2.800 -10.568 1.00 95.88 84 LYS A CA 1
ATOM 676 C C . LYS A 1 84 ? -0.022 2.129 -9.674 1.00 95.88 84 LYS A C 1
ATOM 678 O O . LYS A 1 84 ? -0.012 0.906 -9.540 1.00 95.88 84 LYS A O 1
ATOM 683 N N . PHE A 1 85 ? -0.913 2.922 -9.096 1.00 95.81 85 PHE A N 1
ATOM 684 C CA . PHE A 1 85 ? -2.027 2.369 -8.341 1.00 95.81 85 PHE A CA 1
ATOM 685 C C . PHE A 1 85 ? -2.944 1.548 -9.256 1.00 95.81 85 PHE A C 1
ATOM 687 O O . PHE A 1 85 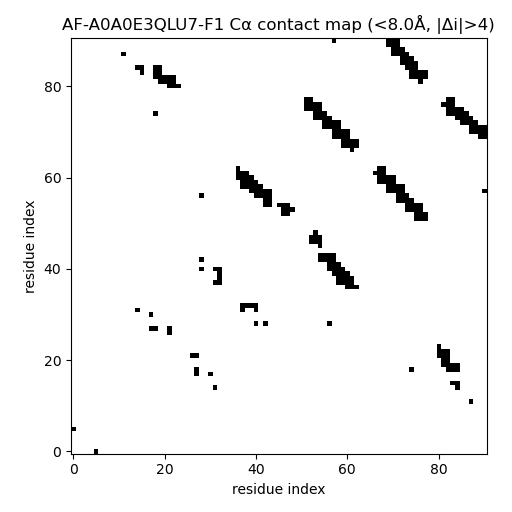? -3.327 2.004 -10.337 1.00 95.81 85 PHE A O 1
ATOM 694 N N . HIS A 1 86 ? -3.269 0.329 -8.828 1.00 94.94 86 HIS A N 1
ATOM 695 C CA . HIS A 1 86 ? -4.191 -0.542 -9.545 1.00 94.94 86 HIS A CA 1
ATOM 696 C C . HIS A 1 86 ? -5.548 -0.576 -8.848 1.00 94.94 86 HIS A C 1
ATOM 698 O O . HIS A 1 86 ? -6.544 -0.174 -9.446 1.00 94.94 86 HIS A O 1
ATOM 704 N N . GLU A 1 87 ? -5.582 -1.032 -7.596 1.00 93.94 87 GLU A N 1
ATOM 705 C CA . GLU A 1 87 ? -6.821 -1.146 -6.830 1.00 93.94 87 GLU A CA 1
ATOM 706 C C . GLU A 1 87 ? -6.583 -1.165 -5.316 1.00 93.94 87 GLU A C 1
ATOM 708 O O . GLU A 1 87 ? -5.507 -1.514 -4.823 1.00 93.94 87 GLU A O 1
ATOM 713 N N . LEU A 1 88 ? -7.636 -0.811 -4.581 1.00 93.69 88 LEU A N 1
ATOM 714 C CA . LEU A 1 88 ? -7.771 -0.992 -3.142 1.00 93.69 88 LEU A CA 1
ATOM 715 C C . LEU A 1 88 ? -8.987 -1.892 -2.911 1.00 93.69 88 LEU A C 1
ATOM 717 O O . LEU A 1 88 ? -10.104 -1.519 -3.269 1.00 93.69 88 LEU A O 1
ATOM 721 N N . ARG A 1 89 ? -8.789 -3.056 -2.294 1.00 93.00 89 ARG A N 1
ATOM 722 C CA . ARG A 1 89 ? -9.861 -4.034 -2.049 1.00 93.00 89 ARG A CA 1
ATOM 723 C C . ARG A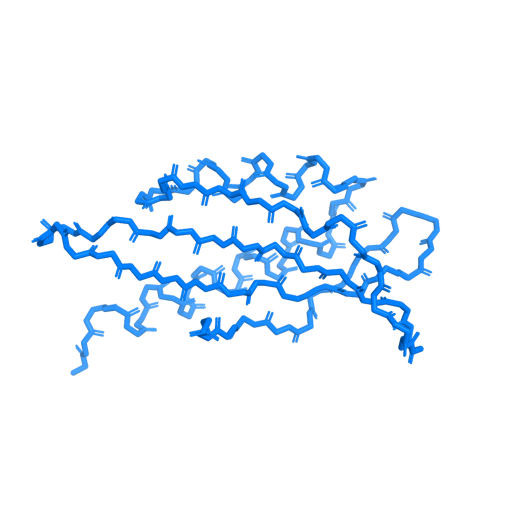 1 89 ? -9.850 -4.547 -0.615 1.00 93.00 89 ARG A C 1
ATOM 725 O O . ARG A 1 89 ? -8.871 -4.364 0.102 1.00 93.00 89 ARG A O 1
ATOM 732 N N . ASP A 1 90 ? -10.958 -5.135 -0.183 1.00 91.44 90 ASP A N 1
ATOM 733 C CA . ASP A 1 90 ? -11.007 -5.902 1.065 1.00 91.44 90 ASP A CA 1
ATOM 734 C C . ASP A 1 90 ? -10.157 -7.179 0.944 1.00 91.44 90 ASP A C 1
ATOM 736 O O . ASP A 1 90 ? -10.020 -7.721 -0.157 1.00 91.44 90 ASP A O 1
ATOM 740 N N . GLU A 1 91 ? -9.551 -7.602 2.060 1.00 81.81 91 GLU A N 1
ATOM 741 C CA . GLU A 1 91 ? -8.873 -8.910 2.174 1.00 81.81 91 GLU A CA 1
ATOM 742 C C . GLU A 1 91 ? -9.885 -10.062 2.242 1.00 81.81 91 GLU A C 1
ATOM 744 O O . GLU A 1 91 ? -10.866 -9.947 3.015 1.00 81.81 91 GLU A O 1
#

Secondary structure (DSSP, 8-state):
--HHHHHHHHHHHHHHHHHTT-SSHHHHHHHHHTSTTEEEEEE-SS-BS-SS-EEEEEEEEE-TTS-EEEEEEEEEEEETTEEEEEEEEE-

Mean predicted aligned error: 4.59 Å

Foldseek 3Di:
DPPVVVVVVVVLVVLQVQQQPFQDPVSSQVVLCPDPQWPDKDWDPDWDPDVQIKTWIWTWGQDPVRDIFIKIWMWGDPPPSGIGTDDIGGD

pLDDT: mean 89.29, std 11.63, range [35.84, 96.81]

Radius of gyration: 13.07 Å; Cα contacts (8 Å, |Δi|>4): 150; chains: 1; bounding box: 36×23×35 Å

Organism: NCBI:txid1434109

Nearest PDB structures (foldseek):
  6cp9-assembly4_G  TM=4.471E-01  e=8.430E-02  Klebsiella pneumoniae 342
  6cp9-assembly2_C  TM=4.098E-01  e=1.005E-01  Klebsiella pneumoniae 342
  2qiy-assembly1_A  TM=3.617E-01  e=6.028E+00  Saccharomyces cerevisiae
  6ta7-assembly3_C  TM=3.621E-01  e=8.563E+00  Homo sapiens

Solvent-accessible surface area (backbone atoms only — not comparable to full-atom values): 5129 Å² total; per-residue (Å²): 133,65,68,66,62,58,52,49,55,53,47,50,57,51,48,37,58,47,32,56,67,31,70,46,71,65,55,45,51,53,54,55,61,69,39,89,45,47,74,47,76,44,74,53,96,56,70,47,98,52,88,67,34,32,40,42,34,45,35,35,31,47,44,96,87,69,49,78,48,54,33,33,41,36,29,33,50,74,52,96,54,37,37,36,62,69,51,78,44,76,109